Protein AF-A0A958PA09-F1 (afdb_monomer)

Mean predicted aligned error: 4.37 Å

Foldseek 3Di:
DWAKDWDWDDDPFWIKIKIFTPDPPWFWDDKWKAFPVVGDTWDWDDPDRTIIMTDIHGHDAAWTWMWIWTQTPVRDIHIDIDIDHD

Sequence (86 aa):
KDGATYHLKSTEKRVRIEAATCNRKDKIEEVFIVNKTNGFVATSFALNTRELTTDLMVLVEGPNHILVSLKLSEGKELQSQIVLNH

Radius of gyration: 12.63 Å; Cα contacts (8 Å, |Δi|>4): 207; chains: 1; bounding box: 33×23×32 Å

Secondary structure (DSSP, 8-state):
---EEEEEEEETTEEEEEEEESSTT--EEEEEEEETTTTEEPPEEESSSSEEEE--EEPPSSEEEEEEEEEETTS-EEEEEEEEE-

pLDDT: mean 89.61, std 7.94, range [49.19, 96.81]

Solvent-accessible surface area (backbone atoms only — not comparable to full-atom values): 4884 Å² total; per-residue (Å²): 119,86,55,70,49,77,49,78,52,76,50,97,57,32,38,28,52,31,43,33,48,62,39,91,84,51,33,62,74,46,78,49,39,33,31,69,65,80,68,51,68,49,56,76,45,75,78,52,62,39,31,36,36,42,48,75,37,78,60,56,86,40,79,32,41,31,40,41,37,37,32,28,76,86,76,48,74,49,76,49,78,47,78,46,80,77

Nearest PDB structures (foldseek):
  2yn3-assembly1_C  TM=6.580E-01  e=2.873E-02  Salmonella enterica subsp. enterica serovar Typhimurium str. LT2
  2yn5-assembly1_B  TM=6.688E-01  e=4.409E-02  Salmonella enterica subsp. enterica serovar Typhimurium str. LT2
  2yn3-assembly1_A  TM=6.358E-01  e=8.381E-02  Salmonella enterica subsp. enterica serovar Typhimurium str. LT2
  8oe4-assembly1_C  TM=6.682E-01  e=1.592E+00  Homo sapiens
  6wdq-assembly1_C  TM=7.099E-01  e=5.753E+00  Homo sapiens

Structure (mmCIF, N/CA/C/O backbone):
data_AF-A0A958PA09-F1
#
_entry.id   AF-A0A958PA09-F1
#
loop_
_atom_site.group_PDB
_atom_site.id
_atom_site.type_symbol
_atom_site.label_atom_id
_atom_site.label_alt_id
_atom_site.label_comp_id
_atom_site.label_asym_id
_atom_site.label_entity_id
_atom_site.label_seq_id
_atom_site.pdbx_PDB_ins_code
_atom_site.Cartn_x
_atom_site.Cartn_y
_atom_site.Cartn_z
_atom_site.occupancy
_atom_site.B_iso_or_equiv
_atom_site.auth_seq_id
_atom_site.auth_comp_id
_atom_site.auth_asym_id
_atom_site.auth_atom_id
_atom_site.pdbx_PDB_model_num
ATOM 1 N N . LYS A 1 1 ? -3.653 15.779 14.689 1.00 49.19 1 LYS A N 1
ATOM 2 C CA . LYS A 1 1 ? -3.244 15.903 13.272 1.00 49.19 1 LYS A CA 1
ATOM 3 C C . LYS A 1 1 ? -3.683 14.626 12.599 1.00 49.19 1 LYS A C 1
ATOM 5 O O . LYS A 1 1 ? -3.194 13.571 12.985 1.00 49.19 1 LYS A O 1
ATOM 10 N N . ASP A 1 2 ? -4.626 14.733 11.681 1.00 62.97 2 ASP A N 1
ATOM 11 C CA . ASP A 1 2 ? -5.123 13.584 10.939 1.00 62.97 2 ASP A CA 1
ATOM 12 C C . ASP A 1 2 ? -4.176 13.311 9.772 1.00 62.97 2 ASP A C 1
ATOM 14 O O . ASP A 1 2 ? -3.630 14.252 9.194 1.00 62.97 2 ASP A O 1
ATOM 18 N N . GLY A 1 3 ? -3.93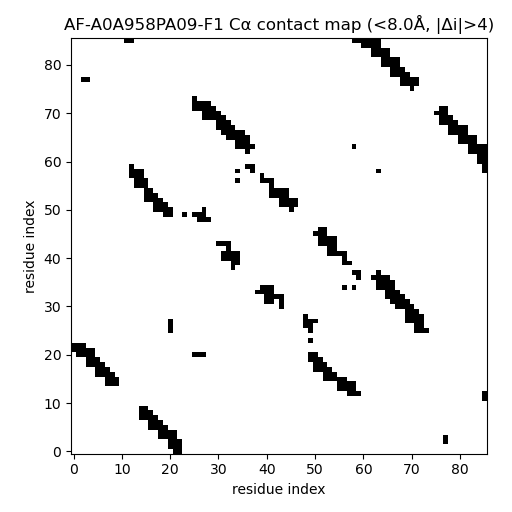9 12.043 9.453 1.00 76.44 3 GLY A N 1
ATOM 19 C CA . GLY A 1 3 ? -3.029 11.658 8.379 1.00 76.44 3 GLY A CA 1
ATOM 20 C C . GLY A 1 3 ? -2.514 10.235 8.536 1.00 76.44 3 GLY A C 1
ATOM 21 O O . GLY A 1 3 ? -2.858 9.546 9.499 1.00 76.44 3 GLY A O 1
ATOM 22 N N . ALA A 1 4 ? -1.677 9.820 7.591 1.00 79.00 4 ALA A N 1
ATOM 23 C CA . ALA A 1 4 ? -0.974 8.549 7.625 1.00 79.00 4 ALA A CA 1
ATOM 24 C C . ALA A 1 4 ? 0.538 8.775 7.511 1.00 79.00 4 ALA A C 1
ATOM 26 O O . ALA A 1 4 ? 0.986 9.708 6.839 1.00 79.00 4 ALA A O 1
ATOM 27 N N . THR A 1 5 ? 1.318 7.935 8.182 1.00 83.75 5 THR A N 1
ATOM 28 C CA . THR A 1 5 ? 2.769 7.848 8.003 1.00 83.75 5 THR A CA 1
ATOM 29 C C . THR A 1 5 ? 3.101 6.649 7.132 1.00 83.75 5 THR A C 1
ATOM 31 O O . THR A 1 5 ? 2.410 5.632 7.189 1.00 83.75 5 THR A O 1
ATOM 34 N N . TYR A 1 6 ? 4.164 6.771 6.335 1.00 82.19 6 TYR A N 1
ATOM 35 C CA . TYR A 1 6 ? 4.604 5.723 5.422 1.00 82.19 6 TYR A CA 1
ATOM 36 C C . TYR A 1 6 ? 6.077 5.408 5.652 1.00 82.19 6 TYR A C 1
ATOM 38 O O . TYR A 1 6 ? 6.908 6.317 5.669 1.00 82.19 6 TYR A O 1
ATOM 46 N N . HIS A 1 7 ? 6.398 4.125 5.787 1.00 83.62 7 HIS A N 1
ATOM 47 C CA . HIS A 1 7 ? 7.772 3.639 5.772 1.00 83.62 7 HIS A CA 1
ATOM 48 C C . HIS A 1 7 ? 7.988 2.770 4.539 1.00 83.62 7 HIS A C 1
ATOM 50 O O . HIS A 1 7 ? 7.126 1.983 4.143 1.00 83.62 7 HIS A O 1
ATOM 56 N N . LEU A 1 8 ? 9.149 2.947 3.916 1.00 80.62 8 LEU A N 1
ATOM 57 C CA . LEU A 1 8 ? 9.519 2.264 2.687 1.00 80.62 8 LEU A CA 1
ATOM 58 C C . LEU A 1 8 ? 10.714 1.370 2.970 1.00 80.62 8 LEU A C 1
ATOM 60 O O . LEU A 1 8 ? 11.762 1.842 3.412 1.00 80.62 8 LEU A O 1
ATOM 64 N N . LYS A 1 9 ? 10.568 0.082 2.672 1.00 77.81 9 LYS A N 1
ATOM 65 C CA . LYS A 1 9 ? 11.679 -0.865 2.701 1.00 77.81 9 LYS A CA 1
ATOM 66 C C . LYS A 1 9 ? 11.982 -1.301 1.277 1.00 77.81 9 LYS A C 1
ATOM 68 O O . LYS A 1 9 ? 11.156 -1.958 0.647 1.00 77.81 9 LYS A O 1
ATOM 73 N N . SER A 1 10 ? 13.150 -0.906 0.776 1.00 72.88 10 SER A N 1
ATOM 74 C CA . SER A 1 10 ? 13.581 -1.178 -0.596 1.00 72.88 10 SER A CA 1
ATOM 75 C C . SER A 1 10 ? 14.661 -2.260 -0.646 1.00 72.88 10 SER A C 1
ATOM 77 O O . SER A 1 10 ? 15.570 -2.298 0.181 1.00 72.88 10 SER A O 1
ATOM 79 N N . THR A 1 11 ? 14.546 -3.128 -1.642 1.00 68.31 11 THR A N 1
ATOM 80 C CA . THR A 1 11 ? 15.643 -3.907 -2.240 1.00 68.31 11 THR A CA 1
ATOM 81 C C . THR A 1 11 ? 15.750 -3.424 -3.681 1.00 68.31 11 THR A C 1
ATOM 83 O O . THR A 1 11 ? 14.719 -3.021 -4.201 1.00 68.31 11 THR A O 1
ATOM 86 N N . GLU A 1 12 ? 16.918 -3.461 -4.331 1.00 69.31 12 GLU A N 1
ATOM 87 C CA . GLU A 1 12 ? 17.207 -2.709 -5.574 1.00 69.31 12 GLU A CA 1
ATOM 88 C C . GLU A 1 12 ? 16.032 -2.541 -6.557 1.00 69.31 12 GLU A C 1
ATOM 90 O O . GLU A 1 12 ? 15.856 -1.434 -7.026 1.00 69.31 12 GLU A O 1
ATOM 95 N N . LYS A 1 13 ? 15.174 -3.551 -6.799 1.00 82.44 13 LYS A N 1
ATOM 96 C CA . LYS A 1 13 ? 14.036 -3.483 -7.749 1.00 82.44 13 LYS A CA 1
ATOM 97 C C . LYS A 1 13 ?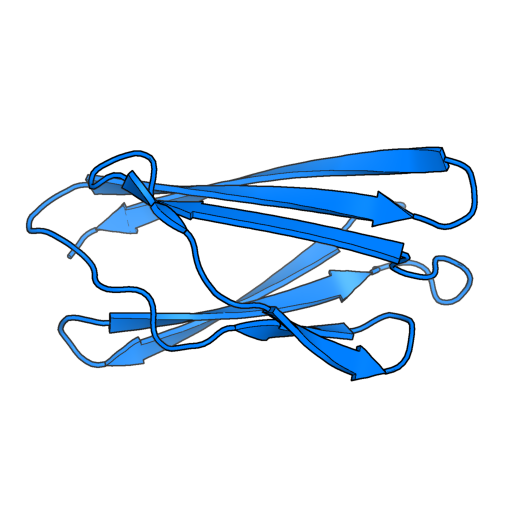 12.622 -3.545 -7.153 1.00 82.44 13 LYS A C 1
ATOM 99 O O . LYS A 1 13 ? 11.639 -3.667 -7.889 1.00 82.44 13 LYS A O 1
ATOM 104 N N . ARG A 1 14 ? 12.484 -3.589 -5.827 1.00 89.25 14 ARG A N 1
ATOM 105 C CA . ARG A 1 14 ? 11.198 -3.836 -5.156 1.00 89.25 14 ARG A CA 1
ATOM 106 C C . ARG A 1 14 ? 11.058 -3.029 -3.881 1.00 89.25 14 ARG A C 1
ATOM 108 O O . ARG A 1 14 ? 11.994 -2.964 -3.086 1.00 89.25 14 ARG A O 1
ATOM 115 N N . VAL A 1 15 ? 9.855 -2.525 -3.639 1.00 91.75 15 VAL A N 1
ATOM 116 C CA . VAL A 1 15 ? 9.520 -1.771 -2.431 1.00 91.75 15 VAL A CA 1
ATOM 117 C C . VAL A 1 15 ? 8.391 -2.437 -1.659 1.00 91.75 15 VAL A C 1
ATOM 119 O O . VAL A 1 15 ? 7.428 -2.929 -2.236 1.00 91.75 15 VAL A O 1
ATOM 122 N N . ARG A 1 16 ? 8.502 -2.434 -0.335 1.00 93.88 16 ARG A N 1
ATOM 123 C CA . ARG A 1 16 ? 7.387 -2.678 0.579 1.00 93.88 16 ARG A CA 1
ATOM 124 C C . ARG A 1 16 ? 6.959 -1.354 1.187 1.00 93.88 16 ARG A C 1
ATOM 126 O O . ARG A 1 16 ? 7.802 -0.598 1.673 1.00 93.88 16 ARG A O 1
ATOM 133 N N . ILE A 1 17 ? 5.656 -1.116 1.176 1.00 92.50 17 ILE A N 1
ATOM 134 C CA . ILE A 1 17 ? 5.012 0.034 1.805 1.00 92.50 17 ILE A CA 1
ATOM 135 C C . ILE A 1 17 ? 4.397 -0.425 3.120 1.00 92.50 17 ILE A C 1
ATOM 137 O O . ILE A 1 17 ? 3.607 -1.371 3.151 1.00 92.50 17 ILE A O 1
ATOM 141 N N . GLU A 1 18 ? 4.755 0.269 4.189 1.00 92.75 18 GLU A N 1
ATOM 142 C CA . GLU A 1 18 ? 4.131 0.168 5.502 1.00 92.75 18 GLU A CA 1
ATOM 143 C C . GLU A 1 18 ? 3.408 1.481 5.780 1.00 92.75 18 GLU A C 1
ATOM 145 O O . GLU A 1 18 ? 3.985 2.548 5.569 1.00 92.75 18 GLU A O 1
ATOM 150 N N . ALA A 1 19 ? 2.154 1.413 6.222 1.00 90.44 19 ALA A N 1
ATOM 151 C CA . ALA A 1 19 ? 1.342 2.591 6.506 1.00 90.44 19 ALA A CA 1
ATOM 152 C C . ALA A 1 19 ? 0.707 2.495 7.894 1.00 90.44 19 ALA A C 1
ATOM 154 O O . ALA A 1 19 ? 0.272 1.418 8.305 1.00 90.44 19 ALA A O 1
ATOM 155 N N . ALA A 1 20 ? 0.626 3.626 8.593 1.00 90.69 20 ALA A N 1
ATOM 156 C CA . ALA A 1 20 ? -0.019 3.730 9.897 1.00 90.69 20 ALA A CA 1
ATOM 157 C C . ALA A 1 20 ? -0.852 5.010 10.003 1.00 90.69 20 ALA A C 1
ATOM 159 O O . ALA A 1 20 ? -0.434 6.061 9.515 1.00 90.69 20 ALA A O 1
ATOM 160 N N . THR A 1 21 ? -2.005 4.958 10.673 1.00 90.75 21 THR A N 1
ATOM 161 C CA . THR A 1 21 ? -2.775 6.171 10.988 1.00 90.75 21 THR A CA 1
ATOM 162 C C . THR A 1 21 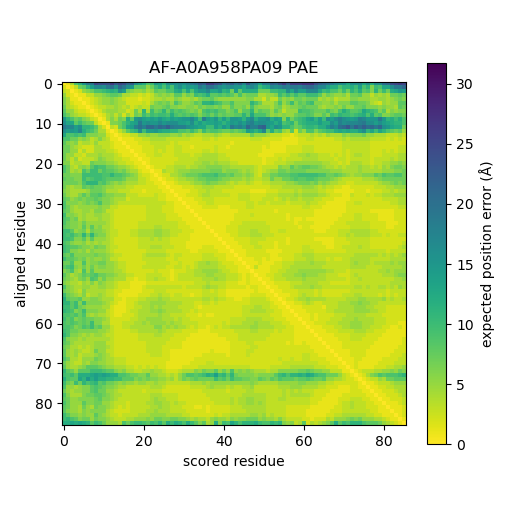? -2.094 6.979 12.100 1.00 90.75 21 THR A C 1
ATOM 164 O O . THR A 1 21 ? -1.630 6.439 13.107 1.00 90.75 21 THR A O 1
ATOM 167 N N . CYS A 1 22 ? -2.043 8.305 11.950 1.00 86.69 22 CYS A N 1
ATOM 168 C CA . CYS A 1 22 ? -1.465 9.203 12.958 1.00 86.69 22 CYS A CA 1
ATOM 169 C C . CYS A 1 22 ? -2.316 9.274 14.237 1.00 86.69 22 CYS A C 1
ATOM 171 O O . CYS A 1 22 ? -1.795 9.500 15.332 1.00 86.69 22 CYS A O 1
ATOM 173 N N . ASN A 1 23 ? -3.635 9.117 14.107 1.00 85.38 23 ASN A N 1
ATOM 174 C CA . ASN A 1 23 ? -4.579 9.189 15.214 1.00 85.38 23 ASN A CA 1
ATOM 175 C C . ASN A 1 23 ? -4.912 7.783 15.727 1.00 85.38 23 ASN A C 1
ATOM 177 O O . ASN A 1 23 ? -5.331 6.907 14.979 1.00 85.38 23 ASN A O 1
ATOM 181 N N . ARG A 1 24 ? -4.782 7.571 17.042 1.00 83.12 24 ARG A N 1
ATOM 182 C CA . ARG A 1 24 ? -5.023 6.263 17.676 1.00 83.12 24 ARG A CA 1
ATOM 183 C C . ARG A 1 24 ? -6.481 5.802 17.623 1.00 83.12 24 ARG A C 1
ATOM 185 O O . ARG A 1 24 ? -6.733 4.630 17.887 1.00 83.12 24 ARG A O 1
ATOM 192 N N . LYS A 1 25 ? -7.420 6.704 17.336 1.00 86.50 25 LYS A N 1
ATOM 193 C CA . LYS A 1 25 ? -8.845 6.376 17.203 1.00 86.50 25 LYS A CA 1
ATOM 194 C C . LYS A 1 25 ? -9.225 5.915 15.792 1.00 86.50 25 LYS A C 1
ATOM 196 O O . LYS A 1 25 ? -10.212 5.199 15.662 1.00 86.50 25 LYS A O 1
ATOM 201 N N . ASP A 1 26 ? -8.433 6.267 14.780 1.00 89.69 26 ASP A N 1
ATOM 202 C CA . ASP A 1 26 ? -8.727 5.940 13.386 1.00 89.69 26 ASP A CA 1
ATOM 203 C C . ASP A 1 26 ? -8.436 4.461 13.134 1.00 89.69 26 ASP A C 1
ATOM 205 O O . ASP A 1 26 ? -7.311 4.011 13.363 1.00 89.69 26 ASP A O 1
ATOM 209 N N . LYS A 1 27 ? -9.430 3.720 12.639 1.00 91.94 27 LYS A N 1
ATOM 210 C CA . LYS A 1 27 ? -9.273 2.329 12.201 1.00 91.94 27 LYS A CA 1
ATOM 211 C C . LYS A 1 27 ? -9.294 2.262 10.684 1.00 91.94 27 LYS A C 1
ATOM 213 O O . LYS A 1 27 ? -10.141 2.904 10.073 1.00 91.94 27 LYS A O 1
ATOM 218 N N . ILE A 1 28 ? -8.392 1.481 10.104 1.00 93.44 28 ILE A N 1
ATOM 219 C CA . ILE A 1 28 ? -8.351 1.216 8.666 1.00 93.44 28 ILE A CA 1
ATOM 220 C C . ILE A 1 28 ? -9.364 0.112 8.356 1.00 93.44 28 ILE A C 1
ATOM 222 O O . ILE A 1 28 ? -9.302 -0.961 8.953 1.00 93.44 28 ILE A O 1
ATOM 226 N N . GLU A 1 29 ? -10.282 0.380 7.432 1.00 92.75 29 GLU A N 1
ATOM 227 C CA . GLU A 1 29 ? -11.266 -0.595 6.946 1.00 92.75 29 GLU A CA 1
ATOM 228 C C . GLU A 1 29 ? -10.910 -1.109 5.559 1.00 92.75 29 GLU A C 1
ATOM 230 O O . GLU A 1 29 ? -10.946 -2.312 5.313 1.00 92.75 29 GLU A O 1
ATOM 235 N N . GLU A 1 30 ? -10.530 -0.202 4.662 1.00 91.50 30 GLU A N 1
ATOM 236 C CA . GLU A 1 30 ? -10.153 -0.546 3.297 1.00 91.50 30 GLU A CA 1
ATOM 237 C C . GLU A 1 30 ? -8.843 0.145 2.932 1.00 91.50 30 GLU A C 1
ATOM 239 O O . GLU A 1 30 ? -8.534 1.253 3.381 1.00 91.50 30 GLU A O 1
ATOM 244 N N . VAL A 1 31 ? -8.063 -0.527 2.095 1.00 93.44 31 VAL A N 1
ATOM 245 C CA . VAL A 1 31 ? -6.793 -0.029 1.584 1.00 93.44 31 VAL A CA 1
ATOM 246 C C . VAL A 1 31 ? -6.677 -0.390 0.115 1.00 93.44 31 VAL A C 1
ATOM 248 O O . VAL A 1 31 ? -7.003 -1.498 -0.308 1.00 93.44 31 VAL A O 1
ATOM 251 N N . PHE A 1 32 ? -6.178 0.562 -0.660 1.00 94.75 32 PHE A N 1
ATOM 252 C CA . PHE A 1 32 ? -5.845 0.373 -2.055 1.00 94.75 32 PHE A CA 1
ATOM 253 C C . PHE A 1 32 ? -4.488 1.009 -2.341 1.00 94.75 32 PHE A C 1
ATOM 255 O O . PHE A 1 32 ? -4.290 2.205 -2.115 1.00 94.75 32 PHE A O 1
ATOM 262 N N . ILE A 1 33 ? -3.540 0.196 -2.809 1.00 95.50 33 ILE A N 1
ATOM 263 C CA . ILE A 1 33 ? -2.166 0.619 -3.082 1.00 95.50 33 ILE A CA 1
ATOM 264 C C . ILE A 1 33 ? -1.788 0.177 -4.493 1.00 95.50 33 ILE A C 1
ATOM 266 O O . ILE A 1 33 ? -1.850 -1.008 -4.812 1.00 95.50 33 ILE A O 1
ATOM 270 N N . VAL A 1 34 ? -1.377 1.123 -5.338 1.00 96.19 34 VAL A N 1
ATOM 271 C CA . VAL A 1 34 ? -1.043 0.854 -6.744 1.00 96.19 34 VAL A CA 1
ATOM 272 C C . VAL A 1 34 ? 0.161 1.667 -7.203 1.00 96.19 34 VAL A C 1
ATOM 274 O O . VAL A 1 34 ? 0.250 2.866 -6.940 1.00 96.19 34 VAL A O 1
ATOM 277 N N . ASN A 1 35 ? 1.070 1.033 -7.940 1.00 96.06 35 ASN A N 1
ATOM 278 C CA . ASN A 1 35 ? 2.054 1.732 -8.754 1.00 96.06 35 ASN A CA 1
ATOM 279 C C . ASN A 1 35 ? 1.400 2.132 -10.080 1.00 96.06 35 ASN A C 1
ATOM 281 O O . ASN A 1 35 ? 1.214 1.309 -10.974 1.00 96.06 35 ASN A O 1
ATOM 285 N N . LYS A 1 36 ? 1.044 3.409 -10.220 1.00 96.81 36 LYS A N 1
ATOM 286 C CA . LYS A 1 36 ? 0.417 3.940 -11.435 1.00 96.81 36 LYS A CA 1
ATOM 287 C C . LYS A 1 36 ? 1.332 3.878 -12.657 1.00 96.81 36 LYS A C 1
ATOM 289 O O . LYS A 1 36 ? 0.819 3.902 -13.768 1.00 96.81 36 LYS A O 1
ATOM 294 N N . THR A 1 37 ? 2.651 3.791 -12.472 1.00 96.12 37 THR A N 1
ATOM 295 C CA . THR A 1 37 ? 3.602 3.742 -13.590 1.00 96.12 37 THR A CA 1
ATOM 296 C C . THR A 1 37 ? 3.525 2.414 -14.346 1.00 96.12 37 THR A C 1
ATOM 298 O O . THR A 1 37 ? 3.593 2.414 -15.569 1.00 96.12 37 THR A O 1
ATOM 301 N N . ASN A 1 38 ? 3.361 1.283 -13.649 1.00 94.38 38 ASN A N 1
ATOM 302 C CA . ASN A 1 38 ? 3.336 -0.051 -14.269 1.00 94.38 38 ASN A CA 1
ATOM 303 C C . ASN A 1 38 ? 2.024 -0.828 -14.048 1.00 94.38 38 ASN A C 1
ATOM 305 O O . ASN A 1 38 ? 1.911 -1.970 -14.485 1.00 94.38 38 ASN A O 1
ATOM 309 N N . GLY A 1 39 ? 1.044 -0.233 -13.363 1.00 95.19 39 GLY A N 1
ATOM 310 C CA . GLY A 1 39 ? -0.255 -0.845 -13.079 1.00 95.19 39 GLY A CA 1
ATOM 311 C C . GLY A 1 39 ? -0.237 -1.909 -11.978 1.00 95.19 39 GLY A C 1
ATOM 312 O O . GLY A 1 39 ? -1.251 -2.571 -11.769 1.00 95.19 39 GLY A O 1
ATOM 313 N N . PHE A 1 40 ? 0.878 -2.094 -11.265 1.00 94.75 40 PHE A N 1
ATOM 314 C CA . PHE A 1 40 ? 0.972 -3.100 -10.210 1.00 94.75 40 PHE A CA 1
ATOM 315 C C . PHE A 1 40 ? 0.135 -2.695 -8.991 1.00 94.75 40 PHE A C 1
ATOM 317 O O . PHE A 1 40 ? 0.444 -1.706 -8.322 1.00 94.75 40 PHE A O 1
ATOM 324 N N . VAL A 1 41 ? -0.897 -3.477 -8.674 1.00 95.81 41 VAL A N 1
ATOM 325 C CA . VAL A 1 41 ? -1.698 -3.330 -7.449 1.00 95.81 41 VAL A CA 1
ATOM 326 C C . VAL A 1 41 ? -1.087 -4.210 -6.363 1.00 95.81 41 VAL A C 1
ATOM 328 O O . VAL A 1 41 ? -0.974 -5.419 -6.543 1.00 95.81 41 VAL A O 1
ATOM 331 N N . ALA A 1 42 ? -0.674 -3.601 -5.254 1.00 95.06 42 ALA A N 1
ATOM 332 C CA . ALA A 1 42 ? -0.065 -4.321 -4.145 1.00 95.06 42 ALA A CA 1
ATOM 333 C C . ALA A 1 42 ? -1.122 -4.990 -3.268 1.00 95.06 42 ALA A C 1
ATOM 335 O O . ALA A 1 42 ? -2.164 -4.404 -2.960 1.00 95.06 42 ALA A O 1
ATOM 336 N N . THR A 1 43 ? -0.812 -6.198 -2.812 1.00 95.44 43 THR A N 1
ATOM 337 C CA . THR A 1 43 ? -1.621 -6.882 -1.806 1.00 95.44 43 THR A CA 1
ATOM 338 C C . THR A 1 43 ? -1.283 -6.311 -0.439 1.00 95.44 43 THR A C 1
ATOM 340 O O . THR A 1 43 ? -0.118 -6.273 -0.042 1.00 95.44 43 THR A O 1
ATOM 343 N N . SER A 1 44 ? -2.295 -5.881 0.305 1.00 94.25 44 SER A N 1
ATOM 344 C CA . SER A 1 44 ? -2.141 -5.322 1.647 1.00 94.25 44 SER A CA 1
ATOM 345 C C . SER A 1 44 ? -2.489 -6.329 2.742 1.00 94.25 44 SER A C 1
ATOM 347 O O . SER A 1 44 ? -3.483 -7.045 2.644 1.00 94.25 44 SER A O 1
ATOM 349 N N . PHE A 1 45 ? -1.731 -6.300 3.832 1.00 93.94 45 PHE A N 1
ATOM 350 C CA . PHE A 1 45 ? -1.919 -7.117 5.024 1.00 93.94 45 PHE A CA 1
ATOM 351 C C . PHE A 1 45 ? -2.056 -6.206 6.244 1.00 93.94 45 PHE A C 1
ATOM 353 O O . PHE A 1 45 ? -1.166 -5.400 6.520 1.00 93.94 45 PHE A O 1
ATOM 360 N N . ALA A 1 46 ? -3.155 -6.336 6.986 1.00 92.50 46 ALA A N 1
ATOM 361 C CA . ALA A 1 46 ? -3.333 -5.623 8.245 1.00 92.50 46 ALA A CA 1
ATOM 362 C C . ALA A 1 46 ? -2.417 -6.226 9.322 1.00 92.50 46 ALA A C 1
ATOM 364 O O . ALA A 1 46 ? -2.480 -7.423 9.600 1.00 92.50 46 ALA A O 1
ATOM 365 N N . LEU A 1 47 ? -1.574 -5.396 9.935 1.00 90.88 47 LEU A N 1
ATOM 366 C CA . LEU A 1 47 ? -0.772 -5.774 11.104 1.00 90.88 47 LEU A CA 1
ATOM 367 C C . LEU A 1 47 ? -1.591 -5.621 12.390 1.00 90.88 47 LEU A C 1
ATOM 369 O O . LEU A 1 47 ? -1.434 -6.379 13.344 1.00 90.88 47 LEU A O 1
ATOM 373 N N . ASN A 1 48 ? -2.477 -4.627 12.404 1.00 92.56 48 ASN A N 1
ATOM 374 C CA . ASN A 1 48 ? -3.508 -4.403 13.410 1.00 92.56 48 ASN A CA 1
ATOM 375 C C . ASN A 1 48 ? -4.595 -3.489 12.814 1.00 92.56 48 ASN A C 1
ATOM 377 O O . ASN A 1 48 ? -4.634 -3.257 11.610 1.00 92.56 48 ASN A O 1
ATOM 381 N N . THR A 1 49 ? -5.482 -2.945 13.648 1.00 92.25 49 THR A N 1
ATOM 382 C CA . THR A 1 49 ? -6.586 -2.081 13.196 1.00 92.25 49 THR A CA 1
ATOM 383 C C . THR A 1 49 ? -6.149 -0.731 12.617 1.00 92.25 49 THR A C 1
ATOM 385 O O . THR A 1 49 ? -6.995 -0.001 12.111 1.00 92.25 49 THR A O 1
ATOM 388 N N . ARG A 1 50 ? -4.869 -0.358 12.718 1.00 91.56 50 ARG A N 1
ATOM 389 C CA . ARG A 1 50 ? -4.348 0.981 12.383 1.00 91.56 50 ARG A CA 1
ATOM 390 C C . ARG A 1 50 ? -3.102 0.956 11.509 1.00 91.56 50 ARG A C 1
ATOM 392 O O . AR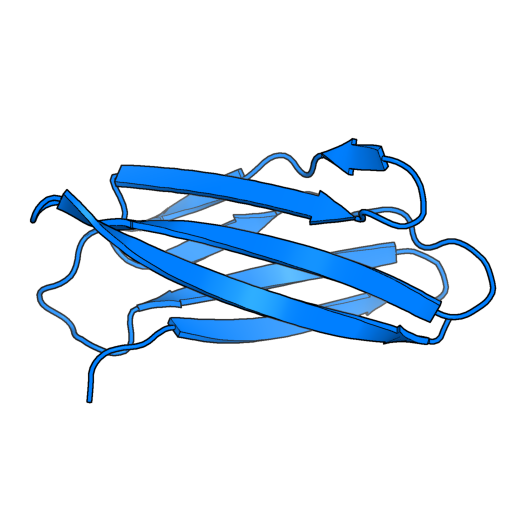G A 1 50 ? -2.646 2.011 11.075 1.00 91.56 50 ARG A O 1
ATOM 399 N N . GLU A 1 51 ? -2.536 -0.224 11.302 1.00 91.75 51 GLU A N 1
ATOM 400 C CA . GLU A 1 51 ? -1.259 -0.427 10.638 1.00 91.75 51 GLU A CA 1
ATOM 401 C C . GLU A 1 51 ? -1.389 -1.544 9.618 1.00 91.75 51 GLU A C 1
ATOM 403 O O . GLU A 1 51 ? -2.022 -2.575 9.866 1.00 91.75 51 GLU A O 1
ATOM 408 N N . LEU A 1 52 ? -0.742 -1.348 8.479 1.00 94.00 52 LEU A N 1
ATOM 409 C CA . LEU A 1 52 ? -0.697 -2.321 7.406 1.00 94.00 52 LEU A CA 1
ATOM 410 C C . LEU A 1 52 ? 0.679 -2.367 6.765 1.00 94.00 52 LEU A C 1
ATOM 412 O O . LEU A 1 52 ? 1.478 -1.433 6.849 1.00 94.00 52 LEU A O 1
ATOM 416 N N . THR A 1 53 ? 0.914 -3.464 6.069 1.00 95.44 53 THR A N 1
ATOM 417 C CA . THR A 1 53 ? 2.067 -3.663 5.205 1.00 95.44 53 THR A CA 1
ATOM 418 C C . THR A 1 53 ? 1.616 -4.221 3.864 1.00 95.44 53 THR A C 1
ATOM 420 O O . THR A 1 53 ? 0.465 -4.623 3.706 1.00 95.44 53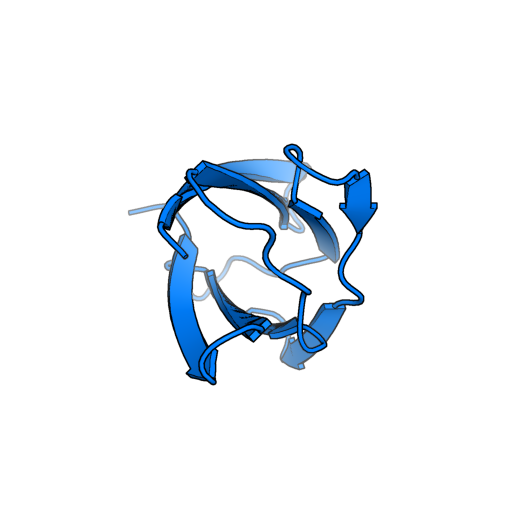 THR A O 1
ATOM 423 N N . THR A 1 54 ? 2.513 -4.255 2.891 1.00 94.31 54 THR A N 1
ATOM 424 C CA . THR A 1 54 ? 2.249 -4.788 1.553 1.00 94.31 54 THR A CA 1
ATOM 425 C C . THR A 1 54 ? 3.186 -5.939 1.211 1.00 94.31 54 THR A C 1
ATOM 427 O O . THR A 1 54 ? 4.233 -6.153 1.842 1.00 94.31 54 THR A O 1
ATOM 430 N N . ASP A 1 55 ? 2.818 -6.692 0.182 1.00 91.81 55 ASP A N 1
ATOM 431 C CA . ASP A 1 55 ? 3.786 -7.476 -0.569 1.00 91.81 55 ASP A CA 1
ATOM 432 C C . ASP A 1 55 ? 4.870 -6.575 -1.195 1.00 91.81 55 ASP A C 1
ATOM 434 O O . ASP A 1 55 ? 4.873 -5.348 -1.078 1.00 91.81 55 ASP A O 1
ATOM 438 N N . LEU A 1 56 ? 5.888 -7.202 -1.784 1.00 91.75 56 LEU A N 1
ATOM 439 C CA . LEU A 1 56 ? 6.941 -6.461 -2.469 1.00 91.75 56 LEU A CA 1
ATOM 440 C C . LEU A 1 56 ? 6.429 -6.008 -3.839 1.00 91.75 56 LEU A C 1
ATOM 442 O O . LEU A 1 56 ? 6.345 -6.808 -4.769 1.00 91.75 56 LEU A O 1
ATOM 446 N N . MET A 1 57 ? 6.152 -4.716 -3.959 1.00 93.44 57 MET A N 1
ATOM 447 C CA . MET A 1 57 ? 5.781 -4.057 -5.201 1.00 93.44 57 MET A CA 1
ATOM 448 C C . MET A 1 57 ? 6.996 -3.927 -6.119 1.00 93.44 57 MET A C 1
ATOM 450 O O . MET A 1 57 ? 8.059 -3.461 -5.704 1.00 93.44 57 MET A O 1
ATOM 454 N N . VAL A 1 58 ? 6.833 -4.321 -7.382 1.00 91.38 58 VAL A N 1
ATOM 455 C CA . VAL A 1 58 ? 7.883 -4.207 -8.402 1.00 91.38 58 VAL A CA 1
ATOM 456 C C . VAL A 1 58 ? 7.981 -2.764 -8.897 1.00 91.38 58 VAL A C 1
ATOM 458 O O . VAL A 1 58 ? 6.970 -2.154 -9.262 1.00 91.38 58 VAL A O 1
ATOM 461 N N . LEU A 1 59 ? 9.207 -2.241 -8.927 1.00 93.06 59 LEU A N 1
ATOM 462 C CA . LEU A 1 59 ? 9.536 -0.944 -9.511 1.00 93.06 59 LEU A CA 1
ATOM 463 C C . LEU A 1 59 ? 10.012 -1.126 -10.956 1.00 93.06 59 LEU A C 1
ATOM 465 O O . LEU A 1 59 ? 10.634 -2.135 -11.290 1.00 93.06 59 LEU A O 1
ATOM 469 N N . VAL A 1 60 ? 9.718 -0.148 -11.808 1.00 92.81 60 VAL A N 1
ATOM 470 C CA . VAL A 1 60 ? 10.304 -0.032 -13.155 1.00 92.81 60 VAL A CA 1
ATOM 471 C C . VAL A 1 60 ? 11.380 1.047 -13.169 1.00 92.81 60 VAL A C 1
ATOM 473 O O . VAL A 1 60 ? 11.403 1.884 -12.272 1.00 92.81 60 VAL A O 1
ATOM 476 N N . GLU A 1 61 ? 12.260 1.027 -14.166 1.00 93.44 61 GLU A N 1
ATOM 477 C CA . GLU A 1 61 ? 13.289 2.057 -14.338 1.00 93.44 61 GLU A CA 1
ATOM 478 C C . GLU A 1 61 ? 12.655 3.455 -14.447 1.00 93.44 61 GLU A C 1
ATOM 480 O O . GLU A 1 61 ? 11.682 3.653 -15.184 1.00 93.44 61 GLU A O 1
ATOM 485 N N . GLY A 1 62 ? 13.195 4.417 -13.696 1.00 93.44 62 GLY A N 1
ATOM 486 C CA . GLY A 1 62 ? 12.704 5.793 -13.653 1.00 93.44 62 GLY A CA 1
ATOM 487 C C . GLY A 1 62 ? 11.654 6.058 -12.557 1.00 93.44 62 GLY A C 1
ATOM 488 O O . GLY A 1 62 ? 11.656 5.409 -11.503 1.00 93.44 62 GLY A O 1
ATOM 489 N N . PRO A 1 63 ? 10.779 7.070 -12.738 1.00 94.75 63 PRO A N 1
ATOM 490 C CA . PRO A 1 63 ? 9.847 7.504 -11.700 1.00 94.75 63 PRO A CA 1
ATOM 491 C C . PRO A 1 63 ? 8.641 6.561 -11.554 1.00 94.75 63 PRO A C 1
ATOM 493 O O . PRO A 1 63 ? 7.833 6.362 -12.464 1.00 94.75 63 PRO A O 1
ATOM 496 N N . ASN A 1 64 ? 8.470 6.027 -10.349 1.00 94.62 64 ASN A N 1
ATOM 497 C CA . ASN A 1 64 ? 7.355 5.180 -9.942 1.00 94.62 64 ASN A CA 1
ATOM 498 C C . ASN A 1 64 ? 6.364 5.990 -9.100 1.00 94.62 64 ASN A C 1
ATOM 500 O O . ASN A 1 64 ? 6.708 6.475 -8.021 1.00 94.62 64 ASN A O 1
ATOM 504 N N . HIS A 1 65 ? 5.131 6.127 -9.589 1.00 96.12 65 HIS A N 1
ATOM 505 C CA . HIS A 1 65 ? 4.070 6.909 -8.957 1.00 96.12 65 HIS A CA 1
ATOM 506 C C . HIS A 1 65 ? 3.144 6.000 -8.153 1.00 96.12 65 HIS A C 1
ATOM 508 O O . HIS A 1 65 ? 2.204 5.412 -8.684 1.00 96.12 65 HIS A O 1
ATOM 514 N N . ILE A 1 66 ? 3.389 5.897 -6.855 1.00 95.25 66 ILE A N 1
ATOM 515 C CA . ILE A 1 66 ? 2.635 5.028 -5.959 1.00 95.25 66 ILE A CA 1
ATOM 516 C C . ILE A 1 66 ? 1.483 5.820 -5.353 1.00 95.25 66 ILE A C 1
ATOM 518 O O . ILE A 1 66 ? 1.703 6.813 -4.663 1.00 95.25 66 ILE A O 1
ATOM 522 N N . LEU A 1 67 ? 0.253 5.374 -5.588 1.00 95.81 67 LEU A N 1
ATOM 523 C CA . LEU A 1 67 ? -0.932 5.880 -4.904 1.00 95.81 67 LEU A CA 1
ATOM 524 C C . LEU A 1 67 ? -1.263 4.959 -3.733 1.00 95.81 67 LEU A C 1
ATOM 526 O O . LEU A 1 67 ? -1.409 3.754 -3.922 1.00 95.81 67 LEU A O 1
ATOM 530 N N . VAL A 1 68 ? -1.434 5.549 -2.554 1.00 94.81 68 VAL A N 1
ATOM 531 C CA . VAL A 1 68 ? -1.971 4.893 -1.361 1.00 94.81 68 VAL A CA 1
ATOM 532 C C . VAL A 1 68 ? -3.297 5.560 -1.013 1.00 94.81 68 VAL A C 1
ATOM 534 O O . VAL A 1 68 ? -3.343 6.775 -0.825 1.00 94.81 68 VAL A O 1
ATOM 537 N N . SER A 1 69 ? -4.367 4.773 -0.944 1.00 95.19 69 SER A N 1
ATOM 538 C CA . SER A 1 69 ? -5.704 5.200 -0.534 1.00 95.19 69 SER A CA 1
ATOM 539 C C . SER A 1 69 ? -6.159 4.352 0.644 1.00 95.19 69 SER A C 1
ATOM 541 O O . SER A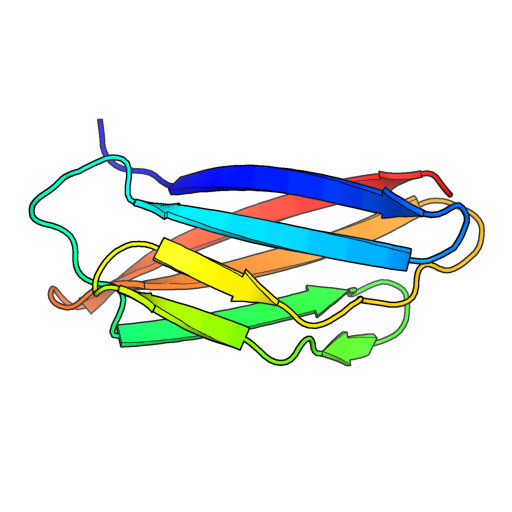 1 69 ? -6.128 3.126 0.568 1.00 95.19 69 SER A O 1
ATOM 543 N N . LEU A 1 70 ? -6.575 4.998 1.727 1.00 94.31 70 LEU A N 1
ATOM 544 C CA . LEU A 1 70 ? -7.076 4.364 2.941 1.00 94.31 70 LEU A CA 1
ATOM 545 C C . LEU A 1 70 ? -8.484 4.869 3.215 1.00 94.31 70 LEU A C 1
ATOM 547 O O . LEU A 1 70 ? -8.710 6.078 3.198 1.00 94.31 70 LEU A O 1
ATOM 551 N N . LYS A 1 71 ? -9.400 3.964 3.535 1.00 93.94 71 LYS A N 1
ATOM 552 C CA . LYS A 1 71 ? -10.721 4.296 4.060 1.00 93.94 71 LYS A CA 1
ATOM 553 C C . LYS A 1 71 ? -10.765 3.936 5.535 1.00 93.94 71 LYS A C 1
ATOM 555 O O . LYS A 1 71 ? -10.426 2.815 5.922 1.00 93.94 71 LYS A O 1
ATOM 560 N N . LEU A 1 72 ? -11.133 4.909 6.352 1.00 92.19 72 LEU A N 1
ATOM 561 C CA . LEU A 1 72 ? -11.229 4.775 7.796 1.00 92.19 72 LEU A CA 1
ATOM 562 C C . LEU A 1 72 ? -12.673 4.493 8.215 1.00 92.19 72 LEU A C 1
ATOM 564 O O . LEU A 1 72 ? -13.608 4.863 7.507 1.00 92.19 72 LEU A O 1
ATOM 568 N N . SER A 1 73 ? -12.856 3.942 9.414 1.00 87.06 73 SER A N 1
ATOM 569 C CA . SER A 1 73 ? -14.169 3.527 9.940 1.00 87.06 73 SER A CA 1
ATOM 570 C C . SER A 1 73 ? -15.227 4.618 10.093 1.00 87.06 73 SER A C 1
ATOM 572 O O . SER A 1 73 ? -16.409 4.329 10.234 1.00 87.06 73 SER A O 1
ATOM 574 N N . GLU A 1 74 ? -14.826 5.886 10.070 1.00 86.31 74 GLU A N 1
ATOM 575 C CA . GLU A 1 74 ? -15.756 7.024 10.075 1.00 86.31 74 GLU A CA 1
ATOM 576 C C . GLU A 1 74 ? -16.149 7.461 8.649 1.00 86.31 74 GLU A C 1
ATOM 578 O O . GLU A 1 74 ? -16.685 8.547 8.450 1.00 86.31 74 GLU A O 1
ATOM 583 N N . GLY A 1 75 ? -15.842 6.643 7.634 1.00 82.69 75 GLY A N 1
ATOM 584 C CA . GLY A 1 75 ? -16.048 6.958 6.218 1.00 82.69 75 GLY A CA 1
ATOM 585 C C . GLY A 1 75 ? -15.036 7.956 5.650 1.00 82.69 75 GLY A C 1
ATOM 586 O O . GLY A 1 75 ? -15.161 8.381 4.505 1.00 82.69 75 GLY A O 1
ATOM 587 N N . LYS A 1 76 ? -14.027 8.343 6.436 1.00 88.62 76 LYS A N 1
ATOM 588 C CA . LYS A 1 76 ? -12.975 9.269 6.012 1.00 88.62 76 LYS A CA 1
ATOM 589 C C . LYS A 1 76 ? -11.990 8.575 5.083 1.00 88.62 76 LYS A C 1
ATOM 591 O O . LYS A 1 76 ? -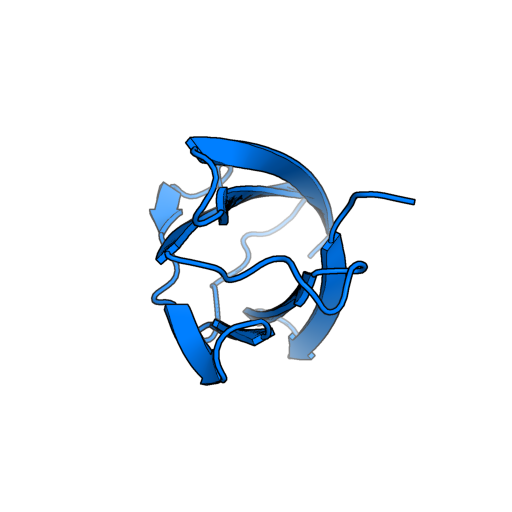11.465 7.518 5.421 1.00 88.62 76 LYS A O 1
ATOM 596 N N . GLU A 1 77 ? -11.660 9.224 3.975 1.00 92.00 77 GLU A N 1
ATOM 597 C CA . GLU A 1 77 ? -10.636 8.751 3.048 1.00 92.00 77 GLU A CA 1
ATOM 598 C C . GLU A 1 77 ? -9.341 9.555 3.191 1.00 92.00 77 GLU A C 1
ATOM 600 O O . GLU A 1 77 ? -9.347 10.785 3.276 1.00 92.00 77 GLU A O 1
ATOM 605 N N . LEU A 1 78 ? -8.214 8.848 3.222 1.00 91.69 78 LEU A N 1
ATOM 606 C CA . LEU A 1 78 ? -6.876 9.421 3.181 1.00 91.69 78 LEU A CA 1
ATOM 607 C C . LEU A 1 78 ? -6.191 8.948 1.907 1.00 91.69 78 LEU A C 1
ATOM 609 O O . LEU A 1 78 ? -5.993 7.751 1.714 1.00 91.69 78 LEU A O 1
ATOM 613 N N . GLN A 1 79 ? -5.791 9.891 1.062 1.00 92.94 79 GLN A N 1
ATOM 614 C CA . GLN A 1 79 ? -5.024 9.604 -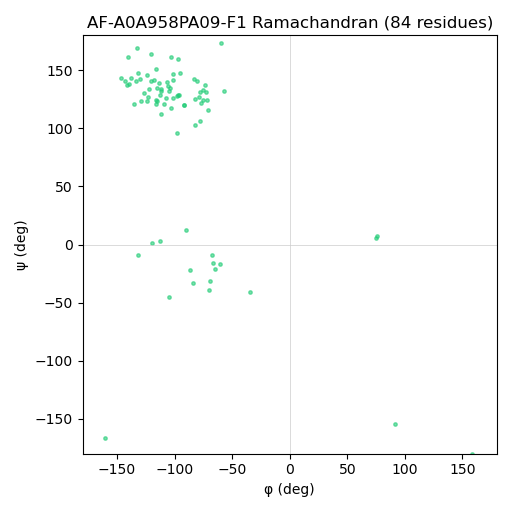0.144 1.00 92.94 79 GLN A CA 1
ATOM 615 C C . GLN A 1 79 ? -3.657 10.269 -0.088 1.00 92.94 79 GLN A C 1
ATOM 617 O O . GLN A 1 79 ? -3.489 11.382 0.414 1.00 92.94 79 GLN A O 1
ATOM 622 N N . SER A 1 80 ? -2.647 9.569 -0.587 1.00 91.69 80 SER A N 1
ATOM 623 C CA . SER A 1 80 ? -1.285 10.078 -0.690 1.00 91.69 80 SER A CA 1
ATOM 624 C C . SER A 1 80 ? -0.608 9.506 -1.924 1.00 91.69 80 SER A C 1
ATOM 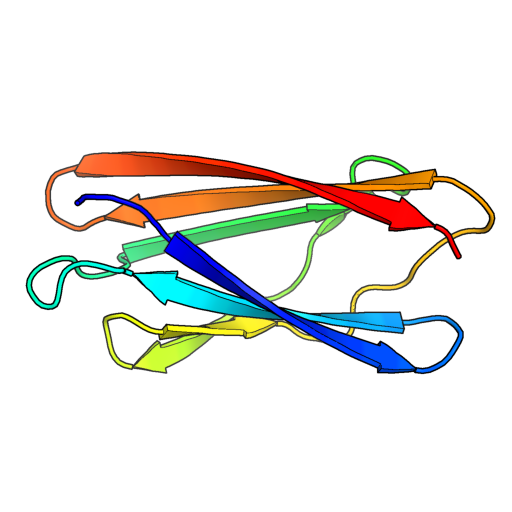626 O O . SER A 1 80 ? -0.812 8.345 -2.278 1.00 91.69 80 SER A O 1
ATOM 628 N N . GLN A 1 81 ? 0.217 10.326 -2.570 1.00 93.25 81 GLN A N 1
ATOM 629 C CA . GLN A 1 81 ? 1.050 9.899 -3.684 1.00 93.25 81 GLN A CA 1
ATOM 630 C C . GLN A 1 81 ? 2.520 9.959 -3.275 1.00 93.25 81 GLN A C 1
ATOM 632 O O . GLN A 1 81 ? 2.993 10.984 -2.788 1.00 93.25 81 GLN A O 1
ATOM 637 N N . ILE A 1 82 ? 3.233 8.860 -3.493 1.00 92.56 82 ILE A N 1
ATOM 638 C CA . ILE A 1 82 ? 4.664 8.709 -3.243 1.00 92.56 82 ILE A CA 1
ATOM 639 C C . ILE A 1 82 ? 5.349 8.566 -4.603 1.00 92.56 82 ILE A C 1
ATOM 641 O O . ILE A 1 82 ? 4.886 7.807 -5.452 1.00 92.56 82 ILE A O 1
ATOM 645 N N . VAL A 1 83 ? 6.441 9.296 -4.819 1.00 93.00 83 VAL A N 1
ATOM 646 C CA . VAL A 1 83 ? 7.268 9.161 -6.025 1.00 93.00 83 VAL A CA 1
ATOM 647 C C . VAL A 1 83 ? 8.589 8.520 -5.631 1.00 93.00 83 VAL A C 1
ATOM 649 O O . VAL A 1 83 ? 9.300 9.061 -4.784 1.00 93.00 83 VAL A O 1
ATOM 652 N N . LEU A 1 84 ? 8.901 7.368 -6.225 1.00 90.56 84 LEU A N 1
ATOM 653 C CA . LEU A 1 84 ? 10.167 6.660 -6.031 1.00 90.56 84 LEU A CA 1
ATOM 654 C C . LEU A 1 84 ? 10.944 6.617 -7.338 1.00 90.56 84 LEU A C 1
ATOM 656 O O . LEU A 1 84 ? 10.377 6.280 -8.371 1.00 90.56 84 LEU A O 1
ATOM 660 N N . ASN A 1 85 ? 12.239 6.900 -7.276 1.00 86.81 85 ASN A N 1
ATOM 661 C CA . ASN A 1 85 ? 13.135 6.702 -8.409 1.00 86.81 85 ASN A CA 1
ATOM 662 C C . ASN A 1 85 ? 13.852 5.364 -8.232 1.00 86.81 85 ASN A C 1
ATOM 664 O O . ASN A 1 85 ? 14.410 5.118 -7.158 1.00 86.81 85 ASN A O 1
ATOM 668 N N . HIS A 1 86 ? 13.802 4.525 -9.265 1.00 84.88 86 HIS A N 1
ATOM 669 C CA . HIS A 1 86 ? 14.554 3.279 -9.351 1.00 84.88 86 HIS A CA 1
ATOM 670 C C . HIS A 1 86 ? 15.515 3.320 -10.536 1.00 84.88 86 HIS A C 1
ATOM 672 O O . HIS A 1 86 ? 15.071 3.725 -11.636 1.00 84.88 86 HIS A O 1
#